Protein AF-A0A0D8DPH4-F1 (afdb_monomer)

Foldseek 3Di:
DWFAAPQPRHIDDQLFQWAADPSGIHGLVSLLVVLCVVDDPVCNVVSVVLSVVLVVLSNVLSVLVPDDDDDPVVVVVSVVSNVVSNVVSNVSSVVSVVD

Sequence (99 aa):
MEYNCYLCNKTIKTGEKFTFTKEGSVHLDCFISNKRKSLDESRLEYLRTLSLILDYELTYLIQLLSLRTDDKESQELVRKRITAIEKESGETTNLIYNL

Mean predicted aligned error: 2.9 Å

pLDDT: mean 95.96, std 4.55, range [58.84, 98.62]

Secondary structure (DSSP, 8-state):
--EE-TTT-PEEPTT--EEEETTEEEEHHHHHHHHHTT--HHHHHHHHHHHHHHHHHHHHHHHHHH----SHHHHHHHHHHHHHHHHHHHHHHHHHHT-

Nearest PDB structures (foldseek):
  2kub-assembly1_A  TM=5.680E-01  e=4.548E-01  Streptococcus parasanguinis
  4k12-assembly1_B  TM=5.725E-01  e=1.387E+00  Streptococcus pneumoniae
  3jbk-assembly1_M  TM=4.801E-01  e=1.670E+00  Homo sapiens
  6nr7-assembly1_A  TM=4.502E-01  e=9.460E+00  Gallus gallus

Radius of gyration: 14.78 Å; Cα contacts (8 Å, |Δi|>4): 96; chains: 1; bounding box: 35×27×40 Å

Structure (mmCIF, N/CA/C/O backbone):
data_AF-A0A0D8DPH4-F1
#
_entry.id   AF-A0A0D8DPH4-F1
#
loop_
_atom_site.group_PDB
_atom_site.id
_atom_site.type_symbol
_atom_site.label_atom_id
_atom_site.label_alt_id
_atom_site.label_comp_id
_atom_site.label_asym_id
_atom_site.label_entity_id
_atom_site.label_seq_id
_atom_site.pdbx_PDB_ins_code
_atom_site.Cartn_x
_atom_site.Cartn_y
_atom_site.Cartn_z
_atom_site.occupancy
_atom_site.B_iso_or_equiv
_atom_site.auth_seq_id
_atom_site.auth_comp_id
_atom_site.auth_asym_id
_atom_site.auth_atom_id
_atom_site.pdbx_PDB_model_num
ATOM 1 N N . MET A 1 1 ? 5.111 -15.675 -6.994 1.00 58.84 1 MET A N 1
ATOM 2 C CA . MET A 1 1 ? 4.620 -15.770 -5.606 1.00 58.84 1 MET A CA 1
ATOM 3 C C . MET A 1 1 ? 3.187 -15.298 -5.617 1.00 58.84 1 MET A C 1
ATOM 5 O O . MET A 1 1 ? 2.940 -14.217 -6.133 1.00 58.84 1 MET A O 1
ATOM 9 N N . GLU A 1 2 ? 2.268 -16.122 -5.135 1.00 83.00 2 GLU A N 1
ATOM 10 C CA . GLU A 1 2 ? 0.874 -15.728 -4.933 1.00 83.00 2 GLU A CA 1
ATOM 11 C C . GLU A 1 2 ? 0.696 -15.410 -3.450 1.00 83.00 2 GLU A C 1
ATOM 13 O O . GLU A 1 2 ? 1.085 -16.207 -2.595 1.00 83.00 2 GLU A O 1
ATOM 18 N N . TYR A 1 3 ? 0.170 -14.227 -3.147 1.00 93.31 3 TYR A N 1
ATOM 19 C CA . TYR A 1 3 ? -0.145 -13.820 -1.782 1.00 93.31 3 TYR A CA 1
ATOM 20 C C . TYR A 1 3 ? -1.633 -14.032 -1.530 1.00 93.31 3 TYR A C 1
ATOM 22 O O . TYR A 1 3 ? -2.450 -13.809 -2.419 1.00 93.31 3 TYR A O 1
ATOM 30 N N . ASN A 1 4 ? -1.998 -14.426 -0.313 1.00 96.44 4 ASN A N 1
ATOM 31 C CA . ASN A 1 4 ? -3.393 -14.568 0.094 1.00 96.44 4 ASN A CA 1
ATOM 32 C C . ASN A 1 4 ? -3.698 -13.553 1.190 1.00 96.44 4 ASN A C 1
ATOM 34 O O . ASN A 1 4 ? -2.920 -13.391 2.131 1.00 96.44 4 ASN A O 1
ATOM 38 N N . CYS A 1 5 ? -4.831 -12.868 1.081 1.00 97.56 5 CYS A N 1
ATOM 39 C CA . CYS A 1 5 ? -5.267 -11.956 2.125 1.00 97.56 5 CYS A CA 1
ATOM 40 C C . CYS A 1 5 ? -5.712 -12.746 3.359 1.00 97.56 5 CYS A C 1
ATOM 42 O O . CYS A 1 5 ? -6.694 -13.483 3.284 1.00 97.56 5 CYS A O 1
ATOM 44 N N . TYR A 1 6 ? -5.052 -12.545 4.502 1.00 97.56 6 TYR A N 1
ATOM 45 C CA . TYR A 1 6 ? -5.382 -13.281 5.733 1.00 97.56 6 TYR A CA 1
ATOM 46 C C . TYR A 1 6 ? -6.776 -12.946 6.302 1.00 97.56 6 TYR A C 1
ATOM 48 O O . TYR A 1 6 ? -7.298 -13.686 7.130 1.00 97.56 6 TYR A O 1
ATOM 56 N N . LEU A 1 7 ? -7.396 -11.841 5.865 1.00 97.25 7 LEU A N 1
ATOM 57 C CA . LEU A 1 7 ? -8.733 -11.430 6.310 1.00 97.25 7 LEU A CA 1
ATOM 58 C C . LEU A 1 7 ? -9.863 -12.024 5.466 1.00 97.25 7 LEU A C 1
ATOM 60 O O . LEU A 1 7 ? -10.890 -12.417 6.013 1.00 97.25 7 LEU A O 1
ATOM 64 N N . CYS A 1 8 ? -9.718 -12.045 4.138 1.00 97.25 8 CYS A N 1
ATOM 65 C CA . CYS A 1 8 ? -10.779 -12.509 3.239 1.00 97.25 8 CYS A CA 1
ATOM 66 C C . CYS A 1 8 ? -10.492 -13.871 2.595 1.00 97.25 8 CYS A C 1
ATOM 68 O O . CYS A 1 8 ? -11.351 -14.396 1.887 1.00 97.25 8 CYS A O 1
ATOM 70 N N . ASN A 1 9 ? -9.303 -14.434 2.831 1.00 96.50 9 ASN A N 1
ATOM 71 C CA . ASN A 1 9 ? -8.805 -15.693 2.272 1.00 96.50 9 ASN A CA 1
ATOM 72 C C . ASN A 1 9 ? -8.785 -15.749 0.735 1.00 96.50 9 ASN A C 1
ATOM 74 O O . ASN A 1 9 ? -8.680 -16.828 0.157 1.00 96.50 9 ASN A O 1
ATOM 78 N N . LYS A 1 10 ? -8.883 -14.600 0.054 1.00 96.94 10 LYS A N 1
ATOM 79 C CA . LYS A 1 10 ? -8.766 -14.510 -1.406 1.00 96.94 10 LYS A CA 1
ATOM 80 C C . LYS A 1 10 ? -7.321 -14.251 -1.805 1.00 96.94 10 LYS A C 1
ATOM 82 O O . LYS A 1 10 ? -6.599 -13.522 -1.121 1.00 96.94 10 LYS A O 1
ATOM 87 N N . THR A 1 11 ? -6.938 -14.797 -2.951 1.00 96.56 11 THR A N 1
ATOM 88 C CA . THR A 1 11 ? -5.657 -14.509 -3.592 1.00 96.56 11 THR A CA 1
ATOM 89 C C . THR A 1 11 ? -5.600 -13.053 -4.030 1.00 96.56 11 THR A C 1
ATOM 91 O O . THR A 1 11 ? -6.551 -12.532 -4.615 1.00 96.56 11 THR A O 1
ATOM 94 N N . ILE A 1 12 ? -4.477 -12.412 -3.732 1.00 94.56 12 ILE A N 1
ATOM 95 C CA . ILE A 1 12 ? -4.143 -11.068 -4.177 1.00 94.56 12 ILE A CA 1
ATOM 96 C C . ILE A 1 12 ? -3.625 -11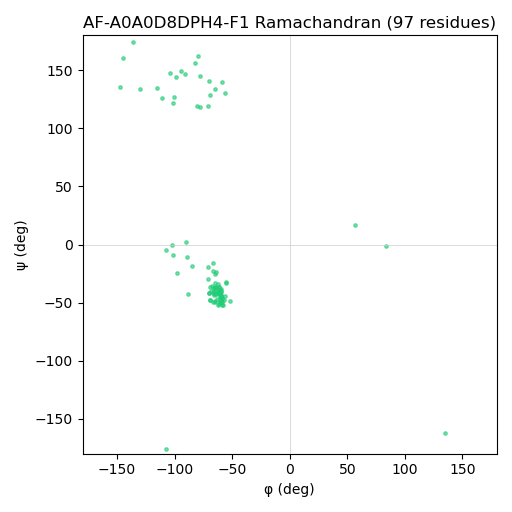.175 -5.607 1.00 94.56 12 ILE A C 1
ATOM 98 O O . ILE A 1 12 ? -2.629 -11.853 -5.877 1.00 94.56 12 ILE A O 1
ATOM 102 N N . LYS A 1 13 ? -4.320 -10.521 -6.531 1.00 91.94 13 LYS A N 1
ATOM 103 C CA . LYS A 1 13 ? -3.963 -10.520 -7.949 1.00 91.94 13 LYS A CA 1
ATOM 104 C C . LYS A 1 13 ? -2.883 -9.483 -8.233 1.00 91.94 13 LYS A C 1
ATOM 106 O O . LYS A 1 13 ? -2.744 -8.480 -7.537 1.00 91.94 13 LYS A O 1
ATOM 111 N N . THR A 1 14 ? -2.131 -9.701 -9.307 1.00 85.94 14 THR A N 1
ATOM 112 C CA . THR A 1 14 ? -1.169 -8.713 -9.805 1.00 85.94 14 THR A CA 1
ATOM 113 C C . THR A 1 14 ? -1.864 -7.379 -10.078 1.00 85.94 14 THR A C 1
ATOM 115 O O . THR A 1 14 ? -2.892 -7.342 -10.750 1.00 85.94 14 THR A O 1
ATOM 118 N N . GLY A 1 15 ? -1.292 -6.290 -9.562 1.00 87.88 15 GLY A N 1
ATOM 119 C CA . GLY A 1 15 ? -1.856 -4.945 -9.687 1.00 87.88 15 GLY A CA 1
ATOM 120 C C . GLY A 1 15 ? -2.926 -4.599 -8.647 1.00 87.88 15 GLY A C 1
ATOM 121 O O . GLY A 1 15 ? -3.412 -3.472 -8.649 1.00 87.88 15 GLY A O 1
ATOM 122 N N . GLU A 1 16 ? -3.288 -5.514 -7.743 1.00 93.69 16 GLU A N 1
ATOM 123 C CA . GLU A 1 16 ? -4.096 -5.163 -6.573 1.00 93.69 16 GLU A CA 1
ATOM 124 C C . GLU A 1 16 ? -3.236 -4.488 -5.500 1.00 93.69 16 GLU A C 1
ATOM 126 O O . GLU A 1 16 ? -2.074 -4.836 -5.288 1.00 93.69 16 GLU A O 1
ATOM 131 N N . LYS A 1 17 ? -3.834 -3.528 -4.787 1.00 96.56 17 LYS A N 1
ATOM 132 C CA . LYS A 1 17 ? -3.209 -2.866 -3.642 1.00 96.56 17 LYS A CA 1
ATOM 133 C C . LYS A 1 17 ? -3.285 -3.770 -2.419 1.00 96.56 17 LYS A C 1
ATOM 135 O O . LYS A 1 17 ? -4.370 -4.103 -1.933 1.00 96.56 17 LYS A O 1
ATOM 140 N N . PHE A 1 18 ? -2.126 -4.144 -1.902 1.00 96.75 18 PHE A N 1
ATOM 141 C CA . PHE A 1 18 ? -1.999 -4.936 -0.690 1.00 96.75 18 PHE A CA 1
ATOM 142 C C . PHE A 1 18 ? -0.763 -4.501 0.093 1.00 96.75 18 PHE A C 1
ATOM 144 O O . PHE A 1 18 ? 0.140 -3.876 -0.457 1.00 96.75 18 PHE A O 1
ATOM 151 N N . THR A 1 19 ? -0.741 -4.834 1.376 1.00 96.31 19 THR A N 1
ATOM 152 C CA . THR A 1 19 ? 0.397 -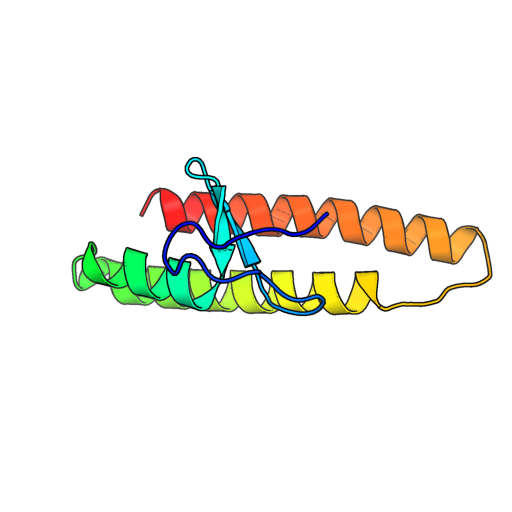4.589 2.263 1.00 96.31 19 THR A CA 1
ATOM 153 C C . THR A 1 19 ? 0.667 -5.814 3.138 1.00 96.31 19 THR A C 1
ATOM 155 O O . THR A 1 19 ? -0.088 -6.792 3.099 1.00 96.31 19 THR A O 1
ATOM 158 N N . PHE A 1 20 ? 1.747 -5.774 3.915 1.00 96.19 20 PHE A N 1
ATOM 159 C CA . PHE A 1 20 ? 2.116 -6.805 4.877 1.00 96.19 20 PHE A CA 1
ATOM 160 C C . PHE A 1 20 ? 1.966 -6.286 6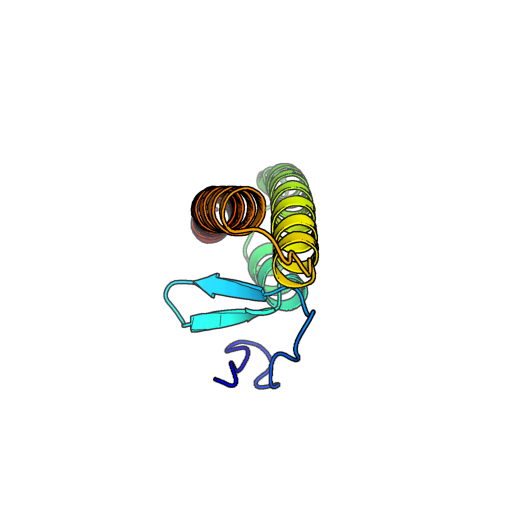.301 1.00 96.19 20 PHE A C 1
ATOM 162 O O . PHE A 1 20 ? 2.547 -5.268 6.675 1.00 96.19 20 PHE A O 1
ATOM 169 N N . THR A 1 21 ? 1.219 -7.025 7.110 1.00 95.88 21 THR A N 1
ATOM 170 C CA . THR A 1 21 ? 1.145 -6.830 8.558 1.00 95.88 21 THR A CA 1
ATOM 171 C C . THR A 1 21 ? 1.882 -7.964 9.269 1.00 95.88 21 THR A C 1
ATOM 173 O O . THR A 1 21 ? 2.471 -8.845 8.636 1.00 95.88 21 THR A O 1
ATOM 176 N N . LYS A 1 22 ? 1.842 -7.971 10.606 1.00 93.50 22 LYS A N 1
ATOM 177 C CA . LYS A 1 22 ? 2.414 -9.059 11.413 1.00 93.50 22 LYS A CA 1
ATOM 178 C C . LYS A 1 22 ? 1.696 -10.398 11.194 1.00 93.50 22 LYS A C 1
ATOM 180 O O . LYS A 1 22 ? 2.305 -11.444 11.387 1.00 93.50 22 LYS A O 1
ATOM 185 N N . GLU A 1 23 ? 0.429 -10.370 10.791 1.00 94.31 23 GLU A N 1
ATOM 186 C CA . GLU A 1 23 ? -0.401 -11.545 10.497 1.00 94.31 23 GLU A CA 1
ATOM 187 C C . GLU A 1 23 ? -0.226 -12.063 9.066 1.00 94.31 23 GLU A C 1
ATOM 189 O O . GLU A 1 23 ? -0.566 -13.212 8.786 1.00 94.31 23 GLU A O 1
ATOM 194 N N . GLY A 1 24 ? 0.305 -11.239 8.160 1.00 95.56 24 GLY A N 1
ATOM 195 C CA . GLY A 1 24 ? 0.598 -11.620 6.783 1.00 95.56 24 GLY A CA 1
ATOM 196 C C . GLY A 1 24 ? 0.147 -10.586 5.754 1.00 95.56 24 GLY A C 1
ATOM 197 O O . GLY A 1 24 ? -0.094 -9.420 6.060 1.00 95.56 24 GLY A O 1
ATOM 198 N N . SER A 1 25 ? 0.049 -11.020 4.497 1.00 96.69 25 SER A N 1
ATOM 199 C CA . SER A 1 25 ? -0.417 -10.181 3.390 1.00 96.69 25 SER A CA 1
ATOM 200 C C . SER A 1 25 ? -1.907 -9.869 3.498 1.00 96.69 25 SER A C 1
ATOM 202 O O . SER A 1 25 ? -2.715 -10.743 3.821 1.00 96.69 25 SER A O 1
ATOM 204 N N . VAL A 1 26 ? -2.298 -8.638 3.172 1.00 97.94 26 VAL A N 1
ATOM 205 C CA . VAL A 1 26 ? -3.684 -8.173 3.281 1.00 97.94 26 VAL A CA 1
ATOM 206 C C . VAL A 1 26 ? -4.022 -7.150 2.204 1.00 97.94 26 VAL A C 1
ATOM 208 O O . VAL A 1 26 ? -3.246 -6.231 1.951 1.00 97.94 26 VAL A O 1
ATOM 211 N N . HIS A 1 27 ? -5.191 -7.286 1.569 1.00 98.38 27 HIS A N 1
ATOM 212 C CA . HIS A 1 27 ? -5.724 -6.244 0.686 1.00 98.38 27 HIS A CA 1
ATOM 213 C C . HIS A 1 27 ? -5.886 -4.938 1.458 1.00 98.38 27 HIS A C 1
ATOM 215 O O . HIS A 1 27 ? -6.384 -4.960 2.587 1.00 98.38 27 HIS A O 1
ATOM 221 N N . LEU A 1 28 ? -5.547 -3.809 0.832 1.00 97.88 28 LEU A N 1
ATOM 222 C CA . LEU A 1 28 ? -5.699 -2.491 1.452 1.00 97.88 28 LEU A CA 1
ATOM 223 C C . LEU A 1 28 ? -7.124 -2.296 1.996 1.00 97.88 28 LEU A C 1
ATOM 225 O O . LEU A 1 28 ? -7.308 -1.991 3.172 1.00 97.88 28 LEU A O 1
ATOM 229 N N . ASP A 1 29 ? -8.139 -2.590 1.184 1.00 97.62 29 ASP A N 1
ATOM 230 C CA . ASP A 1 29 ? -9.542 -2.427 1.577 1.00 97.62 29 ASP A CA 1
ATOM 231 C C . ASP A 1 29 ? -9.935 -3.311 2.764 1.00 97.62 29 ASP A C 1
ATOM 233 O O . ASP A 1 29 ? -10.660 -2.871 3.663 1.00 97.62 29 ASP A O 1
ATOM 237 N N . CYS A 1 30 ? -9.447 -4.557 2.799 1.00 98.12 30 CYS A N 1
ATOM 238 C CA . CYS A 1 30 ? -9.688 -5.463 3.919 1.00 98.12 30 CYS A CA 1
ATOM 239 C C . CYS A 1 30 ? -9.028 -4.939 5.193 1.00 98.12 30 CYS A C 1
ATOM 241 O O . CYS A 1 30 ? -9.660 -4.952 6.250 1.00 98.12 30 CYS A O 1
ATOM 243 N N . PHE A 1 31 ? -7.794 -4.446 5.085 1.00 98.19 31 PHE A N 1
ATOM 244 C CA . PHE A 1 31 ? -7.034 -3.908 6.204 1.00 98.19 31 PHE A CA 1
ATOM 245 C C . PHE A 1 31 ? -7.723 -2.686 6.820 1.00 98.19 31 PHE A C 1
ATOM 247 O O . PHE A 1 31 ? -8.032 -2.692 8.013 1.00 98.19 31 PHE A O 1
ATOM 254 N N . ILE A 1 32 ? -8.075 -1.686 6.005 1.00 98.19 32 ILE A N 1
ATOM 255 C CA . ILE A 1 32 ? -8.752 -0.469 6.479 1.00 98.19 32 ILE A CA 1
ATOM 256 C C . ILE A 1 32 ? -10.139 -0.792 7.044 1.00 98.19 32 ILE A C 1
ATOM 258 O O . ILE A 1 32 ? -10.513 -0.285 8.104 1.00 98.19 32 ILE A O 1
ATOM 262 N N . SER A 1 33 ? -10.900 -1.666 6.378 1.00 97.62 33 SER A N 1
ATOM 263 C CA . SER A 1 33 ? -12.234 -2.066 6.843 1.00 97.62 33 SER A CA 1
ATOM 264 C C . SER A 1 33 ? -12.189 -2.826 8.165 1.00 97.62 33 SER A C 1
ATOM 266 O O . SER A 1 33 ? -13.090 -2.668 8.988 1.00 97.62 33 SER A O 1
ATOM 268 N N . ASN A 1 34 ? -11.173 -3.665 8.379 1.00 97.25 34 ASN A N 1
ATOM 269 C CA . ASN A 1 34 ? -10.978 -4.362 9.644 1.00 97.25 34 ASN A CA 1
ATOM 270 C C . ASN A 1 34 ? -10.568 -3.384 10.748 1.00 97.25 34 ASN A C 1
ATOM 272 O O . ASN A 1 34 ? -11.224 -3.357 11.788 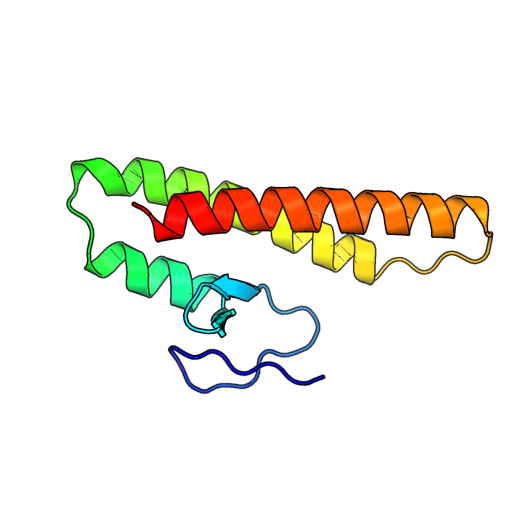1.00 97.25 34 ASN A O 1
ATOM 276 N N . LYS A 1 35 ? -9.585 -2.514 10.485 1.00 97.00 35 LYS A N 1
ATOM 277 C CA . LYS A 1 35 ? -9.102 -1.542 11.470 1.00 97.00 35 LYS A CA 1
ATOM 278 C C . LYS A 1 35 ? -10.189 -0.561 11.905 1.00 97.00 35 LYS A C 1
ATOM 280 O O . LYS A 1 35 ? -10.342 -0.299 13.090 1.00 97.00 35 LYS A O 1
ATOM 285 N N . ARG A 1 36 ? -11.019 -0.080 10.975 1.00 97.00 36 ARG A N 1
ATOM 286 C CA . ARG A 1 36 ? -12.129 0.838 11.283 1.00 97.00 36 ARG A CA 1
ATOM 287 C C . ARG A 1 36 ? -13.095 0.287 12.338 1.00 97.00 36 ARG A C 1
ATOM 289 O O . ARG A 1 36 ? -13.638 1.063 13.111 1.00 97.00 36 ARG A O 1
ATOM 296 N N . LYS A 1 37 ? -13.312 -1.032 12.380 1.00 96.12 37 LYS A N 1
ATOM 297 C CA . LYS A 1 37 ?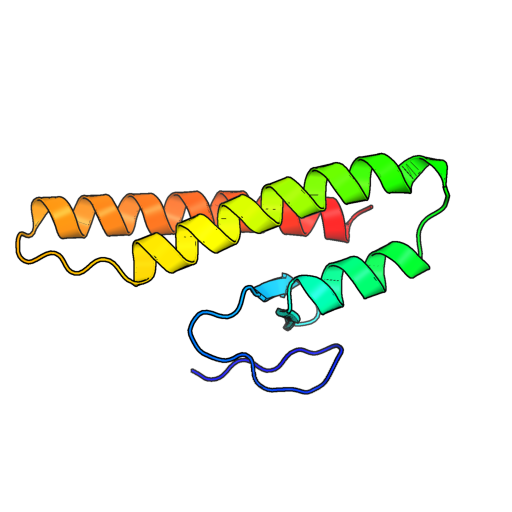 -14.248 -1.669 13.325 1.00 96.12 37 LYS A CA 1
ATOM 298 C C . LYS A 1 37 ? -13.747 -1.663 14.770 1.00 96.12 37 LYS A C 1
ATOM 300 O O . LYS A 1 37 ? -14.556 -1.860 15.669 1.00 96.12 37 LYS A O 1
ATOM 305 N N . SER A 1 38 ? -12.444 -1.488 14.989 1.00 94.50 38 SER A N 1
ATOM 306 C CA . SER A 1 38 ? -11.828 -1.526 16.319 1.00 94.50 38 SER A CA 1
ATOM 307 C C . SER A 1 38 ? -11.507 -0.145 16.891 1.00 94.50 38 SER A C 1
ATOM 309 O O . SER A 1 38 ? -10.943 -0.074 17.979 1.00 94.50 38 SER A O 1
ATOM 311 N N . LEU A 1 39 ? -11.791 0.938 16.162 1.00 95.50 39 LEU A N 1
ATOM 312 C CA . LEU A 1 39 ? -11.433 2.298 16.564 1.00 95.50 39 LEU A CA 1
ATOM 313 C C . LEU A 1 39 ? -12.645 3.072 17.077 1.00 95.50 39 LEU A C 1
ATOM 315 O O . LEU A 1 39 ? -13.765 2.898 16.598 1.00 95.50 39 LEU A O 1
ATOM 319 N N . ASP A 1 40 ? -12.386 3.966 18.024 1.00 93.94 40 ASP A N 1
ATOM 320 C CA . ASP A 1 40 ? -13.333 4.979 18.467 1.00 93.94 40 ASP A CA 1
ATOM 321 C C . ASP A 1 40 ? -13.384 6.173 17.492 1.00 93.94 40 ASP A C 1
ATOM 323 O O . ASP A 1 40 ? -12.474 6.375 16.680 1.00 93.94 40 ASP A O 1
ATOM 327 N N . GLU A 1 41 ? -14.443 6.985 17.580 1.00 92.56 41 GLU A N 1
ATOM 328 C CA . GLU A 1 41 ? -14.690 8.101 16.652 1.00 92.56 41 GLU A CA 1
ATOM 329 C C . GLU A 1 41 ? -13.525 9.096 16.566 1.00 92.56 41 GLU A C 1
ATOM 331 O O . GLU A 1 41 ? -13.259 9.624 15.485 1.00 92.56 41 GLU A O 1
ATOM 336 N N . SER A 1 42 ? -12.777 9.307 17.657 1.00 93.88 42 SER A N 1
ATOM 337 C CA . SER A 1 42 ? -11.693 10.298 17.689 1.00 93.88 42 SER A CA 1
ATOM 338 C C . SER A 1 42 ? -10.518 9.950 16.768 1.00 93.88 42 SER A C 1
ATOM 340 O O . SER A 1 42 ? -9.785 10.840 16.338 1.00 93.88 42 SER A O 1
ATOM 342 N N . ARG A 1 43 ? -10.352 8.668 16.412 1.00 95.94 43 ARG A N 1
ATOM 343 C CA . ARG A 1 43 ? -9.249 8.183 15.562 1.00 95.94 43 ARG A CA 1
ATOM 344 C C . ARG A 1 43 ? -9.657 7.942 14.114 1.00 95.94 43 ARG A C 1
ATOM 346 O O . ARG A 1 43 ? -8.788 7.698 13.276 1.00 95.94 43 ARG A O 1
ATOM 353 N N . LEU A 1 44 ? -10.951 8.010 13.792 1.00 96.31 44 LEU A N 1
ATOM 354 C CA . LEU A 1 44 ? -11.447 7.682 12.453 1.00 96.31 44 LEU A CA 1
ATOM 355 C C . LEU A 1 44 ? -10.925 8.637 11.378 1.00 96.31 44 LEU A C 1
ATOM 357 O O . LEU A 1 44 ? -10.595 8.184 10.282 1.00 96.31 44 LEU A O 1
ATOM 361 N N . GLU A 1 45 ? -10.796 9.927 11.687 1.00 96.88 45 GLU A N 1
ATOM 362 C CA . GLU A 1 45 ? -10.257 10.904 10.734 1.00 96.88 45 GLU A CA 1
ATOM 363 C C . GLU A 1 45 ? -8.758 10.689 10.484 1.00 96.88 45 GLU A C 1
ATOM 365 O O . GLU A 1 45 ? -8.278 10.777 9.351 1.00 96.88 45 GLU A O 1
ATOM 370 N N . TYR A 1 46 ? -8.013 10.309 11.523 1.00 97.75 46 TYR A N 1
ATOM 371 C CA . TYR A 1 46 ? -6.600 9.992 11.362 1.00 97.75 46 TYR A CA 1
ATOM 372 C C . TYR A 1 46 ? -6.399 8.688 10.575 1.00 97.75 46 TYR A C 1
ATOM 374 O O . TYR A 1 46 ? -5.593 8.659 9.645 1.00 97.75 46 TYR A O 1
ATOM 382 N N . LEU A 1 47 ? -7.206 7.650 10.840 1.00 98.25 47 LEU A N 1
ATOM 383 C CA . LEU A 1 47 ? -7.249 6.446 10.001 1.00 98.25 47 LEU A CA 1
ATOM 384 C C . LEU A 1 47 ? -7.575 6.800 8.545 1.00 98.25 47 LEU A C 1
ATOM 386 O O . LEU A 1 47 ? -6.936 6.273 7.638 1.00 98.25 47 LEU A O 1
ATOM 390 N N . ARG A 1 48 ? -8.552 7.685 8.306 1.00 97.94 48 ARG A N 1
ATOM 391 C CA . ARG A 1 48 ? -8.916 8.131 6.955 1.00 97.94 48 ARG A CA 1
ATOM 392 C C . ARG A 1 48 ? -7.718 8.764 6.252 1.00 97.94 48 ARG A C 1
ATOM 394 O O . ARG A 1 48 ? -7.420 8.395 5.119 1.00 97.94 48 ARG A O 1
ATOM 401 N N . THR A 1 49 ? -7.005 9.650 6.936 1.00 98.44 49 THR A N 1
ATOM 402 C CA . THR A 1 49 ? -5.812 10.310 6.393 1.00 98.44 49 THR A CA 1
ATOM 403 C C . THR A 1 49 ? -4.724 9.296 6.044 1.00 98.44 49 THR A C 1
ATOM 405 O O . THR A 1 49 ? -4.268 9.257 4.903 1.00 98.44 49 THR A O 1
ATOM 408 N N . LEU A 1 50 ? -4.368 8.412 6.9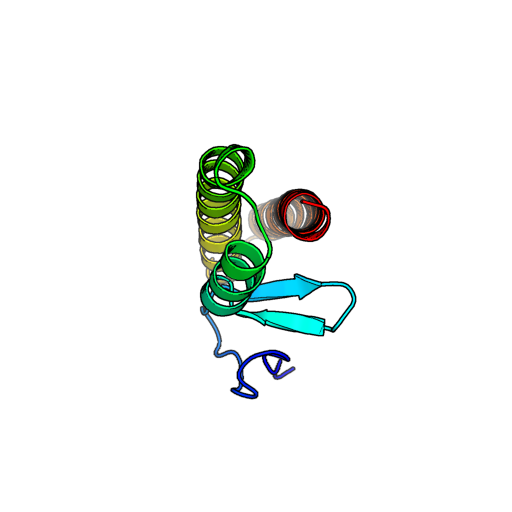80 1.00 98.50 50 LEU A N 1
ATOM 409 C CA . LEU A 1 50 ? -3.365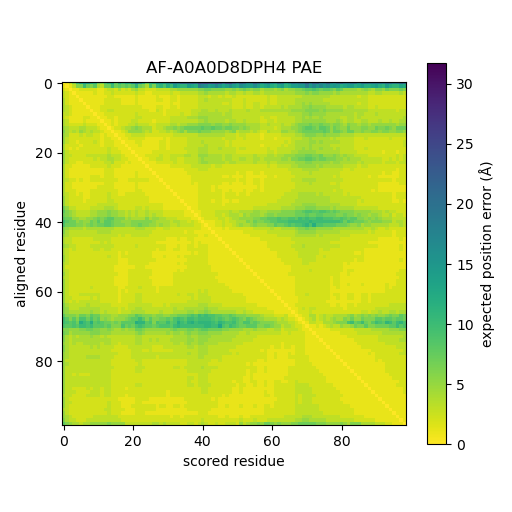 7.370 6.744 1.00 98.50 50 LEU A CA 1
ATOM 410 C C . LEU A 1 50 ? -3.779 6.404 5.627 1.00 98.50 50 LEU A C 1
ATOM 412 O O . LEU A 1 50 ? -2.941 5.990 4.833 1.00 98.50 50 LEU A O 1
ATOM 416 N N . SER A 1 51 ? -5.070 6.073 5.525 1.00 98.25 51 SER A N 1
ATOM 417 C CA . SER A 1 51 ? -5.573 5.190 4.469 1.00 98.25 51 SER A CA 1
ATOM 418 C C . SER A 1 51 ? -5.407 5.787 3.073 1.00 98.25 51 SER A C 1
ATOM 420 O O . SER A 1 51 ? -5.070 5.057 2.149 1.00 98.25 51 SER A O 1
ATOM 422 N N . LEU A 1 52 ? -5.584 7.106 2.925 1.00 98.50 52 LEU A N 1
ATOM 423 C CA . LEU A 1 52 ? -5.355 7.800 1.657 1.00 98.50 52 LEU A CA 1
ATOM 424 C C . LEU A 1 52 ? -3.867 7.856 1.314 1.00 98.50 52 LEU A C 1
ATOM 426 O O . LEU A 1 52 ? -3.504 7.622 0.167 1.00 98.50 52 LEU A O 1
ATOM 430 N N . ILE A 1 53 ? -3.012 8.128 2.303 1.00 98.62 53 ILE A N 1
ATOM 431 C CA . ILE A 1 53 ? -1.554 8.123 2.121 1.00 98.62 53 ILE A CA 1
ATOM 432 C C . ILE A 1 53 ? -1.099 6.748 1.619 1.00 98.62 53 ILE A C 1
ATOM 434 O O . ILE A 1 53 ? -0.486 6.665 0.556 1.00 98.62 53 ILE A O 1
ATOM 438 N N . LEU A 1 54 ? -1.499 5.673 2.307 1.00 98.56 54 LEU A N 1
ATOM 439 C CA . LEU A 1 54 ? -1.146 4.311 1.908 1.00 98.56 54 LEU A CA 1
ATOM 440 C C . LEU A 1 54 ? -1.699 3.949 0.523 1.00 98.56 54 LEU A C 1
ATOM 442 O O . LEU A 1 54 ? -1.035 3.268 -0.256 1.00 98.56 54 LEU A O 1
ATOM 446 N N . ASP A 1 55 ? -2.904 4.416 0.186 1.00 98.44 55 ASP A N 1
ATOM 447 C CA . ASP A 1 55 ? -3.485 4.211 -1.141 1.00 98.44 55 ASP A CA 1
ATOM 448 C C . ASP A 1 55 ? -2.623 4.822 -2.253 1.00 98.44 55 ASP A C 1
ATOM 450 O O . ASP A 1 55 ? -2.357 4.163 -3.266 1.00 98.44 55 ASP A O 1
ATOM 454 N N . TYR A 1 56 ? -2.151 6.056 -2.055 1.00 98.50 56 TYR A N 1
ATOM 455 C CA . TYR A 1 56 ? -1.275 6.739 -3.004 1.00 98.50 56 TYR A CA 1
ATOM 456 C C . TYR A 1 56 ? 0.087 6.056 -3.118 1.00 98.50 56 TYR A C 1
ATOM 458 O O . TYR A 1 56 ? 0.566 5.846 -4.234 1.00 98.50 56 TYR A O 1
ATOM 466 N N . GLU A 1 57 ? 0.681 5.655 -1.994 1.00 98.44 57 GLU A N 1
ATOM 467 C CA . GLU A 1 57 ? 1.969 4.957 -1.966 1.00 98.44 57 GLU A CA 1
ATOM 468 C C . GLU A 1 57 ? 1.904 3.630 -2.732 1.00 98.44 57 GLU A C 1
ATOM 470 O O . GLU A 1 57 ? 2.722 3.374 -3.618 1.00 98.44 57 GLU A O 1
ATOM 475 N N . LEU A 1 58 ? 0.885 2.807 -2.459 1.00 97.81 58 LEU A N 1
ATOM 476 C CA . LEU A 1 58 ? 0.705 1.522 -3.137 1.00 97.81 58 LEU A CA 1
ATOM 477 C C . LEU A 1 58 ? 0.349 1.700 -4.616 1.00 97.81 58 LEU A C 1
ATOM 479 O O . LEU A 1 58 ? 0.808 0.927 -5.458 1.00 97.81 58 LEU A O 1
ATOM 483 N N . THR A 1 59 ? -0.431 2.730 -4.956 1.00 97.94 59 THR A N 1
ATOM 484 C CA . THR A 1 59 ? -0.714 3.073 -6.358 1.00 97.94 59 THR A CA 1
ATOM 485 C C . THR A 1 59 ? 0.577 3.418 -7.097 1.00 97.94 59 THR A C 1
ATOM 487 O O . THR A 1 59 ? 0.813 2.908 -8.194 1.00 97.94 59 THR A O 1
ATOM 490 N N . TYR A 1 60 ? 1.439 4.236 -6.494 1.00 97.69 60 TYR A N 1
ATOM 491 C CA . TYR A 1 60 ? 2.718 4.604 -7.088 1.00 97.69 60 TYR A CA 1
ATOM 492 C C . TYR A 1 60 ? 3.663 3.402 -7.213 1.00 97.69 60 TYR A C 1
ATOM 494 O O . TYR A 1 60 ? 4.270 3.211 -8.266 1.00 97.69 60 TYR A O 1
ATOM 502 N N . LEU A 1 61 ? 3.724 2.531 -6.201 1.00 97.00 61 LEU A N 1
ATOM 503 C CA . LEU A 1 61 ? 4.488 1.282 -6.265 1.00 97.00 61 LEU A CA 1
ATOM 504 C C . LEU A 1 61 ? 4.040 0.399 -7.441 1.00 97.00 61 LEU A C 1
ATOM 506 O O . LEU A 1 61 ? 4.876 -0.060 -8.219 1.00 97.00 61 LEU A O 1
ATOM 510 N N . ILE A 1 62 ? 2.731 0.201 -7.622 1.00 95.81 62 ILE A N 1
ATOM 511 C CA . ILE A 1 62 ? 2.185 -0.578 -8.746 1.00 95.81 62 ILE A CA 1
ATOM 512 C C . ILE A 1 62 ? 2.581 0.043 -10.092 1.00 95.81 62 ILE A C 1
ATOM 514 O O . ILE A 1 62 ? 2.948 -0.679 -11.025 1.00 95.81 62 ILE A O 1
ATOM 518 N N . GLN A 1 63 ? 2.538 1.372 -10.199 1.00 96.44 63 GLN A N 1
ATOM 519 C CA . GLN A 1 63 ? 2.964 2.080 -11.406 1.00 96.44 63 GLN A CA 1
ATOM 520 C C . GLN A 1 63 ? 4.455 1.864 -11.683 1.00 96.44 63 GLN A C 1
ATOM 522 O O . GLN A 1 63 ? 4.801 1.497 -12.804 1.00 96.44 63 GLN A O 1
ATOM 527 N N . LEU A 1 64 ? 5.322 2.005 -10.674 1.00 96.12 64 LEU A N 1
ATOM 528 C CA . LEU A 1 64 ? 6.764 1.765 -10.802 1.00 96.12 64 LEU A CA 1
ATOM 529 C C . LEU A 1 64 ? 7.078 0.327 -11.228 1.00 96.12 64 LEU A C 1
ATOM 531 O O . LEU A 1 64 ? 7.898 0.125 -12.119 1.00 96.12 64 LEU A O 1
ATOM 535 N N . LEU A 1 65 ? 6.398 -0.664 -10.644 1.00 93.75 65 LEU A N 1
ATOM 536 C CA . LEU A 1 65 ? 6.544 -2.080 -11.008 1.00 93.75 65 LEU A CA 1
ATOM 537 C C . LEU A 1 65 ? 6.098 -2.377 -12.447 1.00 93.75 65 LEU A C 1
ATOM 539 O O . LEU A 1 65 ? 6.532 -3.365 -13.038 1.00 93.75 65 LEU A O 1
ATOM 543 N N . SER A 1 66 ? 5.233 -1.533 -13.009 1.00 93.44 66 SER A N 1
ATOM 544 C CA . SER A 1 66 ? 4.724 -1.671 -14.375 1.00 93.44 66 SER A CA 1
ATOM 545 C C . SER A 1 66 ? 5.600 -0.966 -15.418 1.00 93.44 66 SER A C 1
ATOM 547 O O . SER A 1 66 ? 5.397 -1.171 -16.618 1.00 93.44 66 SER A O 1
ATOM 549 N N . LEU A 1 67 ? 6.567 -0.142 -14.995 1.00 95.06 67 LEU A N 1
ATOM 550 C CA . LEU A 1 67 ? 7.472 0.554 -15.907 1.00 95.06 67 LEU A CA 1
ATOM 551 C C . LEU A 1 67 ? 8.422 -0.436 -16.588 1.00 95.06 67 LEU A C 1
ATOM 553 O O . LEU A 1 67 ? 9.110 -1.223 -15.941 1.00 95.06 67 LEU A O 1
ATOM 557 N N . ARG A 1 68 ? 8.491 -0.350 -17.918 1.00 92.06 68 ARG A N 1
ATOM 558 C CA . ARG A 1 68 ? 9.484 -1.057 -18.731 1.00 92.06 68 ARG A CA 1
ATOM 559 C C . ARG A 1 68 ? 10.574 -0.069 -19.121 1.00 92.06 68 ARG A C 1
ATOM 561 O O . ARG A 1 68 ? 10.272 0.957 -19.724 1.00 92.06 68 ARG A O 1
ATOM 568 N N . THR A 1 69 ? 11.812 -0.369 -18.750 1.00 92.75 69 THR A N 1
ATOM 569 C CA . THR A 1 69 ? 12.982 0.459 -19.050 1.00 92.75 69 THR A CA 1
ATOM 570 C C . THR A 1 69 ? 14.080 -0.404 -19.660 1.00 92.75 69 THR A C 1
ATOM 572 O O . THR A 1 69 ? 14.377 -1.496 -19.165 1.00 92.75 69 THR A O 1
ATOM 575 N N . ASP A 1 70 ? 14.675 0.084 -20.748 1.00 91.81 70 ASP A N 1
ATOM 576 C CA . ASP A 1 70 ? 15.628 -0.690 -21.553 1.00 91.81 70 ASP A CA 1
ATOM 577 C C . ASP A 1 70 ? 17.089 -0.368 -21.206 1.00 91.81 70 ASP A C 1
ATOM 579 O O . ASP A 1 70 ? 17.974 -1.206 -21.386 1.00 91.81 70 ASP A O 1
ATOM 583 N N . ASP A 1 71 ? 17.354 0.824 -20.667 1.00 97.00 71 ASP A N 1
ATOM 584 C CA . ASP A 1 71 ? 18.687 1.246 -20.256 1.00 97.00 71 ASP A CA 1
ATOM 585 C C . ASP A 1 71 ? 18.948 0.983 -18.761 1.00 97.00 71 ASP A C 1
ATOM 587 O O . ASP A 1 71 ? 18.050 0.999 -17.913 1.00 97.00 71 ASP A O 1
ATOM 591 N N . LYS A 1 72 ? 20.218 0.728 -18.429 1.00 95.88 72 LYS A N 1
ATOM 592 C CA . LYS A 1 72 ? 20.630 0.363 -17.066 1.00 95.88 72 LYS A CA 1
ATOM 593 C C . LYS A 1 72 ? 20.414 1.486 -16.051 1.00 95.88 72 LYS A C 1
ATOM 595 O O . LYS A 1 72 ? 20.140 1.189 -14.891 1.00 95.88 72 LYS A O 1
ATOM 600 N N . GLU A 1 73 ? 20.548 2.742 -16.466 1.00 96.81 73 GLU A N 1
ATOM 601 C CA . GLU A 1 73 ? 20.444 3.899 -15.575 1.00 96.81 73 GLU A CA 1
ATOM 602 C C . GLU A 1 73 ? 18.998 4.072 -15.094 1.00 96.81 73 GLU A C 1
ATOM 604 O O . GLU A 1 73 ? 18.736 4.126 -13.888 1.00 96.81 73 GLU A O 1
ATOM 609 N N . SER A 1 74 ? 18.040 4.018 -16.018 1.00 97.06 74 SER A N 1
ATOM 610 C CA . SER A 1 74 ? 16.610 4.026 -15.716 1.00 97.06 74 SER A CA 1
ATOM 611 C C . SER A 1 74 ? 16.191 2.815 -14.879 1.00 97.06 74 SER A C 1
ATOM 613 O O . SER A 1 74 ? 15.407 2.960 -13.940 1.00 97.06 74 SER A O 1
ATOM 615 N N . GLN A 1 75 ? 16.715 1.616 -15.166 1.00 96.69 75 GLN A N 1
ATOM 616 C CA . GLN A 1 75 ? 16.442 0.417 -14.357 1.00 96.69 75 GLN A CA 1
ATOM 617 C C . GLN A 1 75 ? 16.907 0.578 -12.904 1.00 96.69 75 GLN A C 1
ATOM 619 O O . GLN A 1 75 ? 16.185 0.204 -11.975 1.00 96.69 75 GLN A O 1
ATOM 624 N N . GLU A 1 76 ? 18.098 1.135 -12.686 1.00 97.38 76 GLU A N 1
ATOM 625 C CA . GLU A 1 76 ? 18.619 1.385 -11.343 1.00 97.38 76 GLU A CA 1
ATOM 626 C C . GLU A 1 76 ? 17.797 2.450 -10.607 1.00 97.38 76 GLU A C 1
ATOM 628 O O . GLU A 1 76 ? 17.468 2.273 -9.430 1.00 97.38 76 GLU A O 1
ATOM 633 N N . LEU A 1 77 ? 17.407 3.524 -11.299 1.00 97.44 77 LEU A N 1
ATOM 634 C CA . LEU A 1 77 ? 16.542 4.559 -10.739 1.00 97.44 77 LEU A CA 1
ATOM 635 C C . LEU A 1 77 ? 15.188 3.987 -10.300 1.00 97.44 77 LEU A C 1
ATOM 637 O O . LEU A 1 77 ? 14.775 4.217 -9.161 1.00 97.44 77 LEU A O 1
ATOM 641 N N . VAL A 1 78 ? 14.518 3.218 -11.164 1.00 97.88 78 VAL A N 1
ATOM 642 C CA . VAL A 1 78 ? 13.225 2.588 -10.844 1.00 97.88 78 VAL A CA 1
ATOM 643 C C . VAL A 1 78 ? 13.365 1.661 -9.637 1.00 97.88 78 VAL A C 1
ATOM 645 O O . VAL A 1 78 ? 12.563 1.756 -8.710 1.00 97.88 78 VAL A O 1
ATOM 648 N N . ARG A 1 79 ? 14.423 0.840 -9.569 1.00 96.94 79 ARG A N 1
ATOM 649 C CA . ARG A 1 79 ? 14.691 -0.021 -8.401 1.00 96.94 79 ARG A CA 1
ATOM 650 C C . ARG A 1 79 ? 14.860 0.777 -7.110 1.00 96.94 79 ARG A C 1
ATOM 652 O O . ARG A 1 79 ? 14.245 0.429 -6.107 1.00 96.94 79 ARG A O 1
ATOM 659 N N . LYS A 1 80 ? 15.637 1.866 -7.131 1.00 97.81 80 LYS A N 1
ATOM 660 C CA . LYS A 1 80 ? 15.806 2.747 -5.959 1.00 97.81 80 LYS A CA 1
ATOM 661 C C . LYS A 1 80 ? 14.474 3.344 -5.505 1.00 97.81 80 LYS A C 1
ATOM 663 O O . LYS A 1 80 ? 14.223 3.426 -4.305 1.00 97.81 80 LYS A O 1
ATOM 668 N N . ARG A 1 81 ? 13.616 3.747 -6.449 1.00 98.12 81 ARG A N 1
ATOM 669 C CA . ARG A 1 81 ? 12.281 4.280 -6.141 1.00 98.12 81 ARG A CA 1
ATOM 670 C C . ARG A 1 81 ? 11.346 3.219 -5.569 1.00 98.12 81 ARG A C 1
ATOM 672 O O . ARG A 1 81 ? 10.656 3.531 -4.607 1.00 98.12 81 ARG A O 1
ATOM 679 N N . ILE A 1 82 ? 11.383 1.990 -6.088 1.00 97.88 82 ILE A N 1
ATOM 680 C CA . ILE A 1 82 ? 10.635 0.850 -5.534 1.00 97.88 82 ILE A CA 1
ATOM 681 C C . ILE A 1 82 ? 11.042 0.606 -4.076 1.00 97.88 82 ILE A C 1
ATOM 683 O O . ILE A 1 82 ? 10.187 0.624 -3.201 1.00 97.88 82 ILE A O 1
ATOM 687 N N . THR A 1 83 ? 12.340 0.486 -3.784 1.00 97.94 83 THR A N 1
ATOM 688 C CA . THR A 1 83 ? 12.805 0.263 -2.403 1.00 97.94 83 THR A CA 1
ATOM 689 C C . THR A 1 83 ? 12.392 1.392 -1.453 1.00 97.94 83 THR A C 1
ATOM 691 O O . THR A 1 83 ? 12.040 1.134 -0.304 1.00 97.94 83 THR A O 1
ATOM 694 N N . ALA A 1 84 ? 12.428 2.647 -1.913 1.00 98.12 84 ALA A N 1
ATOM 695 C CA . ALA A 1 84 ? 11.998 3.783 -1.101 1.00 98.12 84 ALA A CA 1
ATOM 696 C C . ALA A 1 84 ? 10.496 3.720 -0.779 1.00 98.12 84 ALA A C 1
ATOM 698 O O . ALA A 1 84 ? 10.128 3.792 0.392 1.00 98.12 84 ALA A O 1
ATOM 699 N N . ILE A 1 85 ? 9.643 3.508 -1.787 1.00 98.06 85 ILE A N 1
ATOM 700 C CA . ILE A 1 85 ? 8.190 3.486 -1.580 1.00 98.06 85 ILE A CA 1
ATOM 701 C C . ILE A 1 85 ? 7.724 2.237 -0.816 1.00 98.06 85 ILE A C 1
ATOM 703 O O . ILE A 1 85 ? 6.762 2.303 -0.057 1.00 98.06 85 ILE A O 1
ATOM 707 N N . GLU A 1 86 ? 8.417 1.100 -0.946 1.00 97.19 86 GLU A N 1
ATOM 708 C CA . GLU A 1 86 ? 8.173 -0.092 -0.116 1.00 97.19 86 GLU A CA 1
ATOM 709 C C . GLU A 1 86 ? 8.430 0.197 1.367 1.00 97.19 86 GLU A C 1
ATOM 711 O O . GLU A 1 86 ? 7.666 -0.233 2.233 1.00 97.19 86 GLU A O 1
ATOM 716 N N . LYS A 1 87 ? 9.483 0.963 1.672 1.00 97.75 87 LYS A N 1
ATOM 717 C CA . LYS A 1 87 ? 9.775 1.382 3.043 1.00 97.75 87 LYS A CA 1
ATOM 718 C C . LYS A 1 87 ? 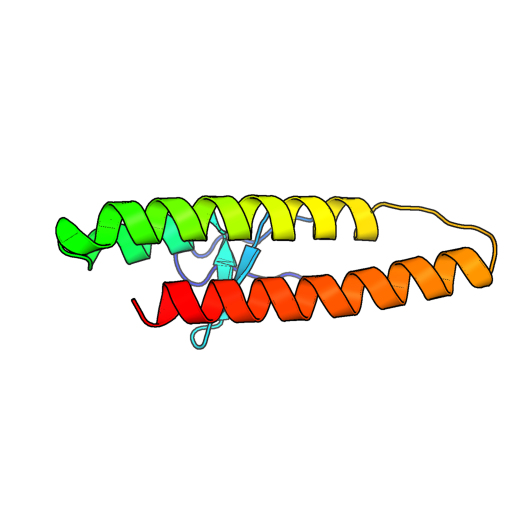8.705 2.340 3.573 1.00 97.75 87 LYS A C 1
ATOM 720 O O . LYS A 1 87 ? 8.179 2.101 4.656 1.00 97.75 87 LYS A O 1
ATOM 725 N N . GLU A 1 88 ? 8.373 3.379 2.809 1.00 97.75 88 GLU A N 1
ATOM 726 C CA . GLU A 1 88 ? 7.359 4.384 3.172 1.00 97.75 88 GLU A CA 1
ATOM 727 C C . GLU A 1 88 ? 5.985 3.731 3.408 1.00 97.75 88 GLU A C 1
ATOM 729 O O . GLU A 1 88 ? 5.402 3.871 4.483 1.00 97.75 88 GLU A O 1
ATOM 734 N N . SER A 1 89 ? 5.529 2.887 2.477 1.00 97.94 89 SER A N 1
ATOM 735 C CA . SER A 1 89 ? 4.269 2.143 2.628 1.00 97.94 89 SER A CA 1
ATOM 736 C C . SER A 1 89 ? 4.268 1.174 3.812 1.00 97.94 89 SER A C 1
ATOM 738 O O . SER A 1 89 ? 3.239 1.005 4.477 1.00 97.94 89 SER A O 1
ATOM 740 N N . GLY A 1 90 ? 5.412 0.567 4.139 1.00 97.75 90 GLY A N 1
ATOM 741 C CA . GLY A 1 90 ? 5.578 -0.237 5.349 1.00 97.75 90 GLY A CA 1
ATOM 742 C C . GLY A 1 90 ? 5.468 0.587 6.638 1.00 97.75 90 GLY A C 1
ATOM 743 O O . GLY A 1 90 ? 4.857 0.138 7.612 1.00 97.75 90 GLY A O 1
ATOM 744 N N . GLU A 1 91 ? 6.011 1.803 6.659 1.00 98.12 91 GLU A N 1
ATOM 745 C CA . GLU A 1 91 ? 5.880 2.736 7.785 1.00 98.12 91 GLU A CA 1
ATOM 746 C C . GLU A 1 91 ? 4.420 3.173 7.974 1.00 98.12 91 GLU A C 1
ATOM 748 O O . GLU A 1 91 ? 3.878 3.022 9.075 1.00 98.12 91 GLU A O 1
ATOM 753 N N . THR A 1 92 ? 3.738 3.593 6.905 1.00 98.56 92 THR A N 1
ATOM 754 C CA . THR A 1 92 ? 2.311 3.961 6.940 1.00 98.56 92 THR A CA 1
ATOM 755 C C . THR A 1 92 ? 1.432 2.777 7.358 1.00 98.56 92 THR A C 1
ATOM 757 O O . THR A 1 92 ? 0.531 2.922 8.190 1.00 98.56 92 THR A O 1
ATOM 760 N N . THR A 1 93 ? 1.732 1.569 6.868 1.00 98.38 93 THR A N 1
ATOM 761 C CA . THR A 1 93 ? 1.050 0.334 7.293 1.00 98.38 93 THR A CA 1
ATOM 762 C C . THR A 1 93 ? 1.210 0.097 8.791 1.00 98.38 93 THR A C 1
ATOM 764 O O . THR A 1 93 ? 0.228 -0.203 9.471 1.00 98.38 93 THR A O 1
ATOM 767 N N . ASN A 1 94 ? 2.418 0.271 9.332 1.00 98.12 94 ASN A N 1
ATOM 768 C CA . ASN A 1 94 ? 2.671 0.131 10.764 1.00 98.12 94 ASN A CA 1
ATOM 769 C C . ASN A 1 94 ? 1.948 1.199 11.593 1.00 98.12 94 ASN A C 1
ATOM 771 O O . ASN A 1 94 ? 1.451 0.883 12.675 1.00 98.12 94 ASN A O 1
ATOM 775 N N . LEU A 1 95 ? 1.849 2.439 11.108 1.00 98.00 95 LEU A N 1
ATOM 776 C CA . LEU A 1 95 ? 1.062 3.476 11.779 1.00 98.00 95 LEU A CA 1
ATOM 777 C C . LEU A 1 95 ? -0.407 3.062 11.878 1.00 98.00 95 LEU A C 1
ATOM 779 O O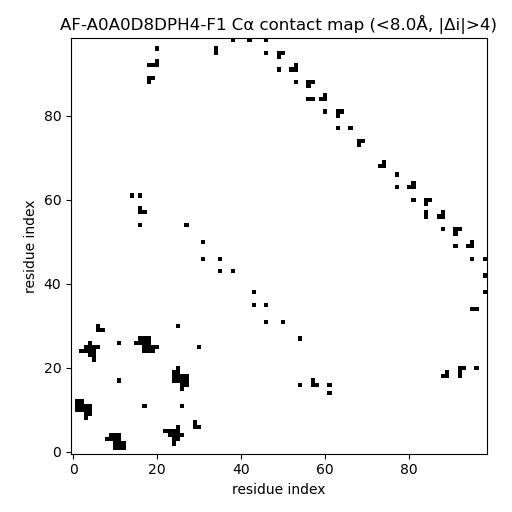 . LEU A 1 95 ? -0.960 3.067 12.973 1.00 98.00 95 LEU A O 1
ATOM 783 N N . ILE A 1 96 ? -1.008 2.615 10.770 1.00 97.94 96 ILE A N 1
ATOM 784 C CA . ILE A 1 96 ? -2.395 2.125 10.758 1.00 97.94 96 ILE A CA 1
ATOM 785 C C . ILE A 1 96 ? -2.550 0.904 11.666 1.00 97.94 96 ILE A C 1
ATOM 787 O O . ILE A 1 96 ? -3.520 0.807 12.414 1.00 97.94 96 ILE A O 1
ATOM 791 N N . TYR A 1 97 ? -1.601 -0.030 11.621 1.00 96.62 97 TYR A N 1
ATOM 792 C CA . TYR A 1 97 ? -1.641 -1.249 12.421 1.00 96.62 97 TYR A CA 1
ATOM 793 C C . TYR A 1 97 ? -1.661 -0.947 13.925 1.00 96.62 97 TYR A C 1
ATOM 795 O O . TYR A 1 97 ? -2.407 -1.588 14.665 1.00 96.62 97 TYR A O 1
ATOM 803 N N . ASN A 1 98 ? -0.897 0.054 14.367 1.00 95.56 98 ASN A N 1
ATOM 804 C CA . ASN A 1 98 ? -0.763 0.428 15.776 1.00 95.56 98 ASN A CA 1
ATOM 805 C C . ASN A 1 98 ? -1.785 1.477 16.261 1.00 95.56 98 ASN A C 1
ATOM 807 O O . ASN A 1 98 ? -1.705 1.872 17.425 1.00 95.56 98 ASN A O 1
ATOM 811 N N . LEU A 1 99 ? -2.725 1.924 15.412 1.00 93.56 99 LEU A N 1
ATOM 812 C CA . LEU A 1 99 ? -3.842 2.786 15.839 1.00 93.56 99 LEU A CA 1
ATOM 813 C C . LEU A 1 99 ? -4.752 2.124 16.875 1.00 93.56 99 LEU A C 1
ATOM 815 O O . LEU A 1 99 ? -5.312 2.873 17.703 1.00 93.56 99 LEU A O 1
#

Solvent-accessible surface area (backbone atoms only — not comparable to full-atom values): 5819 Å² total; per-residue (Å²): 137,83,47,48,15,71,86,79,72,44,72,57,55,91,85,60,58,61,49,71,57,98,87,40,40,30,38,47,68,58,49,54,58,55,53,58,75,77,55,59,80,91,49,49,64,58,52,50,52,51,50,51,53,40,48,51,38,44,50,50,46,48,53,59,74,66,60,86,65,92,50,71,67,58,45,52,51,49,52,55,51,46,57,50,40,54,50,52,37,49,51,50,46,48,53,64,72,73,108